Protein AF-A0A1G9ZN82-F1 (afdb_monomer)

Solvent-accessible surface area (backbone atoms only — not comparable to full-atom values): 8153 Å² total; per-residue (Å²): 136,92,81,88,82,90,81,88,78,86,81,77,83,81,90,81,87,80,88,78,91,82,82,85,85,83,86,82,85,74,88,64,83,83,72,75,75,62,84,69,48,75,84,71,52,34,12,56,32,39,34,31,32,30,30,67,68,43,70,60,49,54,56,34,60,68,33,63,72,46,48,58,44,47,32,64,78,50,51,39,79,58,54,73,68,45,71,49,83,43,75,41,64,68,55,98,85,42,73,44,78,32,43,37,31,30,71,43,66,40,78,35,57,25,40,28,87,80,38,38,79,43,82,40,78,32,91,129

pLDDT: mean 75.81, std 19.08, range [31.12, 96.0]

Structure (mmCIF, N/CA/C/O backbone):
data_AF-A0A1G9ZN82-F1
#
_entry.id   AF-A0A1G9ZN82-F1
#
loop_
_atom_site.group_PDB
_atom_site.id
_atom_site.type_symbol
_atom_site.label_atom_id
_atom_site.label_alt_id
_atom_site.label_comp_id
_atom_site.label_asym_id
_atom_site.label_entity_id
_atom_site.label_seq_id
_atom_site.pdbx_PDB_ins_code
_atom_site.Cartn_x
_atom_site.Cartn_y
_atom_site.Cartn_z
_atom_site.occupancy
_atom_site.B_iso_or_equiv
_atom_site.auth_seq_id
_atom_site.auth_comp_id
_atom_site.auth_asym_id
_atom_site.auth_atom_id
_atom_site.pdbx_PDB_model_num
ATOM 1 N N . MET A 1 1 ? -0.728 47.781 14.175 1.00 43.12 1 MET A N 1
ATOM 2 C CA . MET A 1 1 ? -0.371 48.221 15.544 1.00 43.12 1 MET A CA 1
ATOM 3 C C . MET A 1 1 ? -1.026 47.284 16.551 1.00 43.12 1 MET A C 1
ATOM 5 O O . MET A 1 1 ? -2.230 47.118 16.468 1.00 43.12 1 MET A O 1
ATOM 9 N N . ARG A 1 2 ? -0.214 46.762 17.486 1.00 54.41 2 ARG A N 1
ATOM 10 C CA . ARG A 1 2 ? -0.533 46.051 18.749 1.00 54.41 2 ARG A CA 1
ATOM 11 C C . ARG A 1 2 ? -1.202 44.669 18.691 1.00 54.41 2 ARG A C 1
ATOM 13 O O . ARG A 1 2 ? -2.345 44.567 18.291 1.00 54.41 2 ARG A O 1
ATOM 20 N N . TYR A 1 3 ? -0.487 43.675 19.229 1.00 31.12 3 TYR A N 1
ATOM 21 C CA . TYR A 1 3 ? -0.798 42.820 20.405 1.00 31.12 3 TYR A CA 1
ATOM 22 C C . TYR A 1 3 ? 0.524 42.042 20.697 1.00 31.12 3 TYR A C 1
ATOM 24 O O . TYR A 1 3 ? 1.073 41.489 19.754 1.00 31.12 3 TYR A O 1
ATOM 32 N N . ARG A 1 4 ? 1.298 42.172 21.805 1.00 56.28 4 ARG A N 1
ATOM 33 C CA . ARG A 1 4 ? 1.116 41.783 23.239 1.00 56.28 4 ARG A CA 1
ATOM 34 C C . ARG A 1 4 ? 0.517 40.356 23.344 1.00 56.28 4 ARG A C 1
ATOM 36 O O . ARG A 1 4 ? -0.517 40.148 22.741 1.00 56.28 4 ARG A O 1
ATOM 43 N N . GLN A 1 5 ? 1.045 39.336 24.038 1.00 48.41 5 GLN A N 1
ATOM 44 C CA . GLN A 1 5 ? 1.776 39.260 25.315 1.00 48.41 5 GLN A CA 1
ATOM 45 C C . GLN A 1 5 ? 2.564 37.935 25.484 1.00 48.41 5 GLN A C 1
ATOM 47 O O . GLN A 1 5 ? 2.280 36.950 24.812 1.00 48.41 5 GLN A O 1
ATOM 52 N N . GLN A 1 6 ? 3.500 37.949 26.444 1.00 60.19 6 GLN A N 1
ATOM 53 C CA . GLN A 1 6 ? 4.122 36.806 27.136 1.00 60.19 6 GLN A CA 1
ATOM 54 C C . GLN A 1 6 ? 3.102 35.826 27.733 1.00 60.19 6 GLN A C 1
ATOM 56 O O . GLN A 1 6 ? 2.044 36.265 28.176 1.00 60.19 6 GLN A O 1
ATOM 61 N N . LEU A 1 7 ? 3.509 34.562 27.900 1.00 54.97 7 LEU A N 1
ATOM 62 C CA . LEU A 1 7 ? 3.181 33.742 29.073 1.00 54.97 7 LEU A CA 1
ATOM 63 C C . LEU A 1 7 ? 4.218 32.618 29.223 1.00 54.97 7 LEU A C 1
ATOM 65 O O . LEU A 1 7 ? 4.209 31.631 28.495 1.00 54.97 7 LEU A O 1
ATOM 69 N N . SER A 1 8 ? 5.126 32.815 30.179 1.00 50.06 8 SER A N 1
ATOM 70 C CA . SER A 1 8 ? 5.831 31.736 30.861 1.00 50.06 8 SER A CA 1
ATOM 71 C C . SER A 1 8 ? 4.810 30.918 31.645 1.00 50.06 8 SER A C 1
ATOM 73 O O . SER A 1 8 ? 4.000 31.504 32.362 1.00 50.06 8 SER A O 1
ATOM 75 N N . VAL A 1 9 ? 4.882 29.592 31.568 1.00 56.94 9 VAL A N 1
ATOM 76 C CA . VAL A 1 9 ? 4.311 28.719 32.597 1.00 56.94 9 VAL A CA 1
ATOM 77 C C . VAL A 1 9 ? 5.348 27.673 32.982 1.00 56.94 9 VAL A C 1
ATOM 79 O O . VAL A 1 9 ? 5.617 26.707 32.279 1.00 56.94 9 VAL A O 1
ATOM 82 N N . GLU A 1 10 ? 5.978 27.965 34.110 1.00 52.62 10 GLU A N 1
ATOM 83 C CA . GLU A 1 10 ? 6.620 27.024 35.015 1.00 52.62 10 GLU A CA 1
ATOM 84 C C . GLU A 1 10 ? 5.546 26.020 35.472 1.00 52.62 10 GLU A C 1
ATOM 86 O O . GLU A 1 10 ? 4.560 26.421 36.090 1.00 52.62 10 GLU A O 1
ATOM 91 N N . THR A 1 11 ? 5.694 24.729 35.179 1.00 50.56 11 THR A N 1
ATOM 92 C CA . THR A 1 11 ? 4.889 23.688 35.840 1.00 50.56 11 THR A CA 1
ATOM 93 C C . THR A 1 11 ? 5.735 22.981 36.880 1.00 50.56 11 THR A C 1
ATOM 95 O O . THR A 1 11 ? 6.422 21.997 36.623 1.00 50.56 11 THR A O 1
ATOM 98 N N . SER A 1 12 ? 5.665 23.595 38.056 1.00 43.09 12 SER A N 1
ATOM 99 C CA . SER A 1 12 ? 5.895 23.058 39.388 1.00 43.09 12 SER A CA 1
ATOM 100 C C . SER A 1 12 ? 5.352 21.629 39.555 1.00 43.09 12 SER A C 1
ATOM 102 O O . SER A 1 12 ? 4.187 21.358 39.259 1.00 43.09 12 SER A O 1
ATOM 104 N N . THR A 1 13 ? 6.196 20.729 40.060 1.00 58.19 13 THR A N 1
ATOM 105 C CA . THR A 1 13 ? 5.814 19.444 40.668 1.00 58.19 13 THR A CA 1
ATOM 106 C C . THR A 1 13 ? 4.935 19.695 41.899 1.00 58.19 13 THR A C 1
ATOM 108 O O . THR A 1 13 ? 5.124 20.700 42.589 1.00 58.19 13 THR A O 1
ATOM 111 N N . PRO A 1 14 ? 4.046 18.762 42.269 1.00 53.22 14 PRO A N 1
ATOM 112 C CA . PRO A 1 14 ? 4.376 18.032 43.496 1.00 53.22 14 PRO A CA 1
ATOM 113 C C . PRO A 1 14 ? 4.005 16.544 43.498 1.00 53.22 14 PRO A C 1
ATOM 115 O O . PRO A 1 14 ? 2.993 16.105 42.956 1.00 53.22 14 PRO A O 1
ATOM 118 N N . GLU A 1 15 ? 4.860 15.794 44.188 1.00 52.28 15 GLU A N 1
ATOM 119 C CA . GLU A 1 15 ? 4.682 14.401 44.573 1.00 52.28 15 GLU A CA 1
ATOM 120 C C . GLU A 1 15 ? 3.536 14.255 45.582 1.00 52.28 15 GLU A C 1
ATOM 122 O O . GLU A 1 15 ? 3.489 14.972 46.583 1.00 52.28 15 GLU A O 1
ATOM 127 N N . PHE A 1 16 ? 2.640 13.294 45.352 1.00 43.25 16 PHE A N 1
ATOM 128 C CA . PHE A 1 16 ? 1.660 12.857 46.344 1.00 43.25 16 PHE A CA 1
ATOM 129 C C . PHE A 1 16 ? 1.943 11.410 46.740 1.00 43.25 16 PHE A C 1
ATOM 131 O O . PHE A 1 16 ? 1.601 10.459 46.041 1.00 43.25 16 PHE A O 1
ATOM 138 N N . ILE A 1 17 ? 2.590 11.276 47.895 1.00 53.75 17 ILE A N 1
ATOM 139 C CA . ILE A 1 17 ? 2.749 10.035 48.644 1.00 53.75 17 ILE A CA 1
ATOM 140 C C . ILE A 1 17 ? 1.422 9.806 49.374 1.00 53.75 17 ILE A C 1
ATOM 142 O O . ILE A 1 17 ? 1.059 10.593 50.249 1.00 53.75 17 ILE A O 1
ATOM 146 N N . SER A 1 18 ? 0.688 8.750 49.024 1.00 44.53 18 SER A N 1
ATOM 147 C CA . SER A 1 18 ? -0.450 8.289 49.819 1.00 44.53 18 SER A CA 1
ATOM 148 C C . SER A 1 18 ? -0.096 6.956 50.467 1.00 44.53 18 SER A C 1
ATOM 150 O O . SER A 1 18 ? 0.015 5.925 49.806 1.00 44.53 18 SER A O 1
ATOM 152 N N . SER A 1 19 ? 0.142 7.029 51.775 1.00 55.16 19 SER A N 1
ATOM 153 C CA . SER A 1 19 ? 0.103 5.901 52.696 1.00 55.16 19 SER A CA 1
ATOM 154 C C . SER A 1 19 ? -1.351 5.498 52.907 1.00 55.16 19 SER A C 1
ATOM 156 O O . SER A 1 19 ? -2.091 6.259 53.521 1.00 55.16 19 SER A O 1
ATOM 158 N N . ASP A 1 20 ? -1.731 4.294 52.498 1.00 55.56 20 ASP A N 1
ATOM 159 C CA . ASP A 1 20 ? -2.697 3.525 53.275 1.00 55.56 20 ASP A CA 1
ATOM 160 C C . ASP A 1 20 ? -2.395 2.034 53.139 1.00 55.56 20 ASP A C 1
ATOM 162 O O . ASP A 1 20 ? -2.274 1.478 52.045 1.00 55.56 20 ASP A O 1
ATOM 166 N N . GLY A 1 21 ? -2.150 1.414 54.288 1.00 59.47 21 GLY A N 1
ATOM 167 C CA . GLY A 1 21 ? -1.859 0.002 54.383 1.00 59.47 21 GLY A CA 1
ATOM 168 C C . GLY A 1 21 ? -3.153 -0.789 54.386 1.00 59.47 21 GLY A C 1
ATOM 169 O O . GLY A 1 21 ? -3.915 -0.708 55.343 1.00 59.47 21 GLY A O 1
ATOM 170 N N . GLN A 1 22 ? -3.338 -1.662 53.398 1.00 51.91 22 GLN A N 1
ATOM 171 C CA . GLN A 1 22 ? -4.298 -2.746 53.545 1.00 51.91 22 GLN A CA 1
ATOM 172 C C . GLN A 1 22 ? -3.782 -4.058 52.953 1.00 51.91 22 GLN A C 1
ATOM 174 O O . GLN A 1 22 ? -3.412 -4.166 51.786 1.00 51.91 22 GLN A O 1
ATOM 179 N N . ARG A 1 23 ? -3.711 -5.054 53.844 1.00 44.91 23 ARG A N 1
ATOM 180 C CA . ARG A 1 23 ? -3.258 -6.432 53.632 1.00 44.91 23 ARG A CA 1
ATOM 181 C C . ARG A 1 23 ? -4.486 -7.330 53.441 1.00 44.91 23 ARG A C 1
ATOM 183 O O . ARG A 1 23 ? -5.433 -7.205 54.209 1.00 44.91 23 ARG A O 1
ATOM 190 N N . LEU A 1 24 ? -4.327 -8.319 52.556 1.00 43.91 24 LEU A N 1
ATOM 191 C CA . LEU A 1 24 ? -5.052 -9.598 52.431 1.00 43.91 24 LEU A CA 1
ATOM 192 C C . LEU A 1 24 ? -6.481 -9.584 51.869 1.00 43.91 24 LEU A C 1
ATOM 194 O O . LEU A 1 24 ? -7.415 -9.218 52.569 1.00 43.91 24 LEU A O 1
ATOM 198 N N . VAL A 1 25 ? -6.645 -10.220 50.703 1.00 52.81 25 VAL A N 1
ATOM 199 C CA . VAL A 1 25 ? -7.167 -11.601 50.616 1.00 52.81 25 VAL A CA 1
ATOM 200 C C . VAL A 1 25 ? -6.477 -12.358 49.469 1.00 52.81 25 VAL A C 1
ATOM 202 O O . VAL A 1 25 ? -6.113 -11.763 48.459 1.00 52.81 25 VAL A O 1
ATOM 205 N N . ASP A 1 26 ? -6.255 -13.655 49.678 1.00 49.91 26 ASP A N 1
ATOM 206 C CA . ASP A 1 26 ? -5.644 -14.616 48.755 1.00 49.91 26 ASP A CA 1
ATOM 207 C C . ASP A 1 26 ? -6.730 -15.329 47.931 1.00 49.91 26 ASP A C 1
ATOM 209 O O . ASP A 1 26 ? -7.755 -15.735 48.477 1.00 49.91 26 ASP A O 1
ATOM 213 N N . GLY A 1 27 ? -6.475 -15.488 46.630 1.00 51.88 27 GLY A N 1
ATOM 214 C CA . GLY A 1 27 ? -6.719 -16.753 45.939 1.00 51.88 27 GLY A CA 1
ATOM 215 C C . GLY A 1 27 ? -8.152 -17.151 45.577 1.00 51.88 27 GLY A C 1
ATOM 216 O O . GLY A 1 27 ? -8.669 -18.126 46.106 1.00 51.88 27 GLY A O 1
ATOM 217 N N . THR A 1 28 ? -8.698 -16.568 44.509 1.00 52.97 28 THR A N 1
ATOM 218 C CA . THR A 1 28 ? -9.346 -17.375 43.456 1.00 52.97 28 THR A CA 1
ATOM 219 C C . THR A 1 28 ? -8.948 -16.809 42.105 1.00 52.97 28 THR A C 1
ATOM 221 O O . THR A 1 28 ? -9.515 -15.834 41.618 1.00 52.97 28 THR A O 1
ATOM 224 N N . HIS A 1 29 ? -7.920 -17.423 41.526 1.00 49.00 29 HIS A N 1
ATOM 225 C CA . HIS A 1 29 ? -7.511 -17.213 40.149 1.00 49.00 29 HIS A CA 1
ATOM 226 C C . HIS A 1 29 ? -8.602 -17.810 39.258 1.00 49.00 29 HIS A C 1
ATOM 228 O O . HIS A 1 29 ? -8.537 -18.978 38.879 1.00 49.00 29 HIS A O 1
ATOM 234 N N . THR A 1 30 ? -9.627 -17.022 38.946 1.00 45.19 30 THR A N 1
ATOM 235 C CA . THR A 1 30 ? -10.443 -17.298 37.770 1.00 45.19 30 THR A CA 1
ATOM 236 C C . THR A 1 30 ? -9.534 -17.101 36.565 1.00 45.19 30 THR A C 1
ATOM 238 O O . THR A 1 30 ? -9.107 -15.992 36.253 1.00 45.19 30 THR A O 1
ATOM 241 N N . THR A 1 31 ? -9.180 -18.209 35.920 1.00 51.19 31 THR A N 1
ATOM 242 C CA . THR A 1 31 ? -8.619 -18.231 34.571 1.00 51.19 31 THR A CA 1
ATOM 243 C C . THR A 1 31 ? -9.709 -17.780 33.601 1.00 51.19 31 THR A C 1
ATOM 245 O O . THR A 1 31 ? -10.326 -18.588 32.916 1.00 51.19 31 THR A O 1
ATOM 248 N N . GLU A 1 32 ? -9.985 -16.482 33.582 1.00 48.41 32 GLU A N 1
ATOM 249 C CA . GLU A 1 32 ? -10.622 -15.832 32.446 1.00 48.41 32 GLU A CA 1
ATOM 250 C C . GLU A 1 32 ? -9.507 -15.413 31.483 1.00 48.41 32 GLU A C 1
ATOM 252 O O . GLU A 1 32 ? -8.460 -14.920 31.922 1.00 48.41 32 GLU A O 1
ATOM 257 N N . PRO A 1 33 ? -9.656 -15.665 30.174 1.00 45.16 33 PRO A N 1
ATOM 258 C CA . PRO A 1 33 ? -8.653 -15.255 29.214 1.00 45.16 33 PRO A CA 1
ATOM 259 C C . PRO A 1 33 ? -8.584 -13.732 29.253 1.00 45.16 33 PRO A C 1
ATOM 261 O O . PRO A 1 33 ? -9.573 -13.082 28.948 1.00 45.16 33 PRO A O 1
ATOM 264 N N . LEU A 1 34 ? -7.441 -13.200 29.695 1.00 52.38 34 LEU A N 1
ATOM 265 C CA . LEU A 1 34 ? -6.659 -12.103 29.107 1.00 52.38 34 LEU A CA 1
ATOM 266 C C . LEU A 1 34 ? -7.346 -11.175 28.087 1.00 52.38 34 LEU A C 1
ATOM 268 O O . LEU A 1 34 ? -6.728 -10.724 27.129 1.00 52.38 34 LEU A O 1
ATOM 272 N N . ALA A 1 35 ? -8.575 -10.755 28.360 1.00 46.97 35 ALA A N 1
ATOM 273 C CA . ALA A 1 35 ? -9.029 -9.421 28.056 1.00 46.97 35 ALA A CA 1
ATOM 274 C C . ALA A 1 35 ? -8.186 -8.502 28.945 1.00 46.97 35 ALA A C 1
ATOM 276 O O . ALA A 1 35 ? -8.619 -8.028 29.995 1.00 46.97 35 ALA A O 1
ATOM 277 N N . ALA A 1 36 ? -6.935 -8.288 28.529 1.00 45.88 36 ALA A N 1
ATOM 278 C CA . ALA A 1 36 ? -6.219 -7.060 28.790 1.00 45.88 36 ALA A CA 1
ATOM 279 C C . ALA A 1 36 ? -7.076 -5.952 28.171 1.00 45.88 36 ALA A C 1
ATOM 281 O O . ALA A 1 36 ? -6.910 -5.540 27.028 1.00 45.88 36 ALA A O 1
ATOM 282 N N . SER A 1 37 ? -8.092 -5.582 28.942 1.00 51.03 37 SER A N 1
ATOM 283 C CA . SER A 1 37 ? -9.078 -4.561 28.688 1.00 51.03 37 SER A CA 1
ATOM 284 C C . SER A 1 37 ? -8.392 -3.217 28.885 1.00 51.03 37 SER A C 1
ATOM 286 O O . SER A 1 37 ? -8.668 -2.494 29.839 1.00 51.03 37 SER A O 1
ATOM 288 N N . TRP A 1 38 ? -7.497 -2.865 27.967 1.00 58.56 38 TRP A N 1
ATOM 289 C CA . TRP A 1 38 ? -7.594 -1.516 27.444 1.00 58.56 38 TRP A CA 1
ATOM 290 C C . TRP A 1 38 ? -8.813 -1.508 26.525 1.00 58.56 38 TRP A C 1
ATOM 292 O O . TRP A 1 38 ? -8.997 -2.466 25.768 1.00 58.56 38 TRP A O 1
ATOM 302 N N . PRO A 1 39 ? -9.653 -0.462 26.539 1.00 52.69 39 PRO A N 1
ATOM 303 C CA . PRO A 1 39 ? -10.408 -0.158 25.345 1.00 52.69 39 PRO A CA 1
ATOM 304 C C . PRO A 1 39 ? -9.356 0.251 24.310 1.00 52.69 39 PRO A C 1
ATOM 306 O O . PRO A 1 39 ? -9.098 1.437 24.145 1.00 52.69 39 PRO A O 1
ATOM 309 N N . MET A 1 40 ? -8.698 -0.731 23.677 1.00 50.41 40 MET A N 1
ATOM 310 C CA . MET A 1 40 ? -8.106 -0.520 22.369 1.00 50.41 40 MET A CA 1
ATOM 311 C C . MET A 1 40 ? -9.305 -0.136 21.536 1.00 50.41 40 MET A C 1
ATOM 313 O O . MET A 1 40 ? -10.159 -0.969 21.216 1.00 50.41 40 MET A O 1
ATOM 317 N N . THR A 1 41 ? -9.486 1.166 21.375 1.00 51.72 41 THR A N 1
ATOM 318 C CA . THR A 1 41 ? -10.591 1.688 20.598 1.00 51.72 41 THR A CA 1
ATOM 319 C C . THR A 1 41 ? -10.505 0.970 19.260 1.00 51.72 41 THR A C 1
ATOM 321 O O . THR A 1 41 ? -9.412 0.760 18.745 1.00 51.72 41 THR A O 1
ATOM 324 N N . ALA A 1 42 ? -11.621 0.513 18.697 1.00 52.06 42 ALA A N 1
ATOM 325 C CA . ALA A 1 42 ?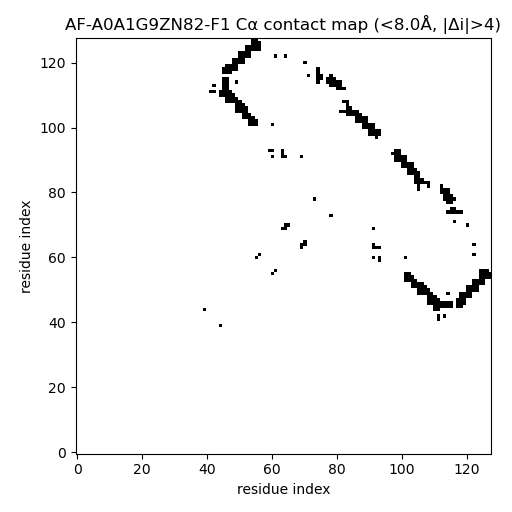 -11.592 -0.158 17.394 1.00 52.06 42 ALA A CA 1
ATOM 326 C C . ALA A 1 42 ? -10.899 0.701 16.302 1.00 52.06 42 ALA A C 1
ATOM 328 O O . ALA A 1 42 ? -10.560 0.193 15.245 1.00 52.06 42 ALA A O 1
ATOM 329 N N . SER A 1 43 ? -10.655 1.983 16.594 1.00 51.06 43 SER A N 1
ATOM 330 C CA . SER A 1 43 ? -9.835 2.953 15.870 1.00 51.06 43 SER A CA 1
ATOM 331 C C . SER A 1 43 ? -8.311 2.725 15.917 1.00 51.06 43 SER A C 1
ATOM 333 O O . SER A 1 43 ? -7.607 3.316 15.108 1.00 51.06 43 SER A O 1
ATOM 335 N N . GLU A 1 44 ? -7.785 1.935 16.857 1.00 58.47 44 GLU A N 1
ATOM 336 C CA . GLU A 1 44 ? -6.361 1.559 16.945 1.00 58.47 44 GLU A CA 1
ATOM 337 C C . GLU A 1 44 ? -6.059 0.292 16.144 1.00 58.47 44 GLU A C 1
ATOM 339 O O . GLU A 1 44 ? -4.965 0.140 15.607 1.00 58.47 44 GLU A O 1
ATOM 344 N N . GLN A 1 45 ? -7.040 -0.604 16.016 1.00 66.50 45 GLN A N 1
ATOM 345 C CA . GLN A 1 45 ? -6.918 -1.785 15.169 1.00 66.50 45 GLN A CA 1
ATOM 346 C C . GLN A 1 45 ? -7.164 -1.360 13.728 1.00 66.50 45 GLN A C 1
ATOM 348 O O . GLN A 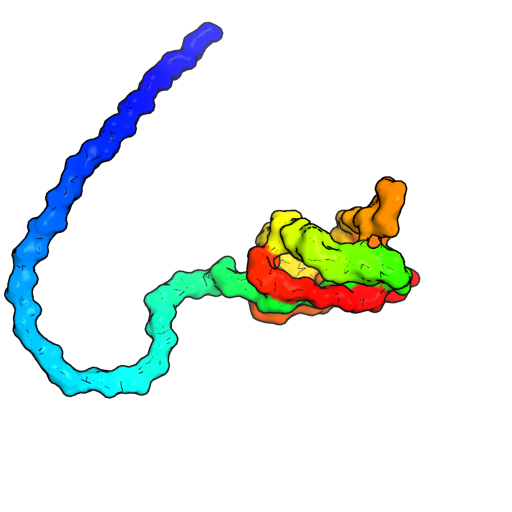1 45 ? -8.293 -1.409 13.253 1.00 66.50 45 GLN A O 1
ATOM 353 N N . GLY A 1 46 ? -6.125 -0.867 13.060 1.00 83.00 46 GLY A N 1
ATOM 354 C CA . GLY A 1 46 ? -6.170 -0.546 11.637 1.00 83.00 46 GLY A CA 1
ATOM 355 C C . GLY A 1 46 ? -6.516 -1.753 10.763 1.00 83.00 46 GLY A C 1
ATOM 356 O O . GLY A 1 46 ? -6.625 -2.888 11.228 1.00 83.00 46 GLY A O 1
ATOM 357 N N . ALA A 1 47 ? -6.651 -1.503 9.468 1.00 88.56 47 ALA A N 1
ATOM 358 C CA . ALA A 1 47 ? -6.747 -2.524 8.448 1.00 88.56 47 ALA A CA 1
ATOM 359 C C . ALA A 1 47 ? -5.557 -3.469 8.596 1.00 88.56 47 ALA A C 1
ATOM 361 O O . ALA A 1 47 ? -4.402 -3.046 8.504 1.00 88.56 47 ALA A O 1
ATOM 362 N N . GLU A 1 48 ? -5.831 -4.751 8.803 1.00 89.62 48 GLU A N 1
ATOM 363 C CA . GLU A 1 48 ? -4.791 -5.770 8.896 1.00 89.62 48 GLU A CA 1
ATOM 364 C C . GLU A 1 48 ? -4.161 -5.976 7.521 1.00 89.62 48 GLU A C 1
ATOM 366 O O . GLU A 1 48 ? -2.947 -6.130 7.366 1.00 89.62 48 GLU A O 1
ATOM 371 N N . THR A 1 49 ? -5.004 -6.000 6.490 1.00 92.06 49 THR A N 1
ATOM 372 C CA . THR A 1 49 ? -4.581 -6.158 5.106 1.00 92.06 49 THR A CA 1
ATOM 373 C C . THR A 1 49 ? -5.479 -5.345 4.183 1.00 92.06 49 THR A C 1
ATOM 375 O O . THR A 1 49 ? -6.698 -5.414 4.284 1.00 92.06 49 THR A O 1
ATOM 378 N N . VAL A 1 50 ? -4.869 -4.593 3.271 1.00 94.31 50 VAL A N 1
ATOM 379 C CA . VAL A 1 50 ? -5.557 -3.884 2.188 1.00 94.31 50 VAL A CA 1
ATOM 380 C C . VAL A 1 50 ? -5.048 -4.440 0.869 1.00 94.31 50 VAL A C 1
ATOM 382 O O . VAL A 1 50 ? -3.838 -4.444 0.619 1.00 94.31 50 VAL A O 1
ATOM 385 N N . VAL A 1 51 ? -5.967 -4.922 0.042 1.00 96.00 51 VAL A N 1
ATOM 386 C CA . VAL A 1 51 ? -5.672 -5.417 -1.300 1.00 96.00 51 VAL A CA 1
ATOM 387 C C . VAL A 1 51 ? -5.867 -4.271 -2.279 1.00 96.00 51 VAL A C 1
ATOM 389 O O . VAL A 1 51 ? -6.950 -3.692 -2.367 1.00 96.00 51 VAL A O 1
ATOM 392 N N . LEU A 1 52 ? -4.797 -3.928 -2.987 1.00 95.75 52 LEU A N 1
ATOM 393 C CA . LEU A 1 52 ? -4.775 -2.888 -3.998 1.00 95.75 52 LEU A CA 1
ATOM 394 C C . LEU A 1 52 ? -4.539 -3.521 -5.359 1.00 95.75 52 LEU A C 1
ATOM 396 O O . LEU A 1 52 ? -3.525 -4.187 -5.573 1.00 95.75 52 LEU A O 1
ATOM 400 N N . SER A 1 53 ? -5.438 -3.265 -6.295 1.00 95.88 53 SER A N 1
ATOM 401 C CA . SER A 1 53 ? -5.175 -3.555 -7.690 1.00 95.88 53 SER A CA 1
ATOM 402 C C . SER A 1 53 ? -4.384 -2.408 -8.322 1.00 95.88 53 SER A C 1
ATOM 404 O O . SER A 1 53 ? -4.582 -1.248 -7.951 1.00 95.88 53 SER A O 1
ATOM 406 N N . TYR A 1 54 ? -3.452 -2.710 -9.229 1.00 93.88 54 TYR A N 1
ATOM 407 C CA . TYR A 1 54 ? -2.605 -1.701 -9.870 1.00 93.88 54 TYR A CA 1
ATOM 408 C C . TYR 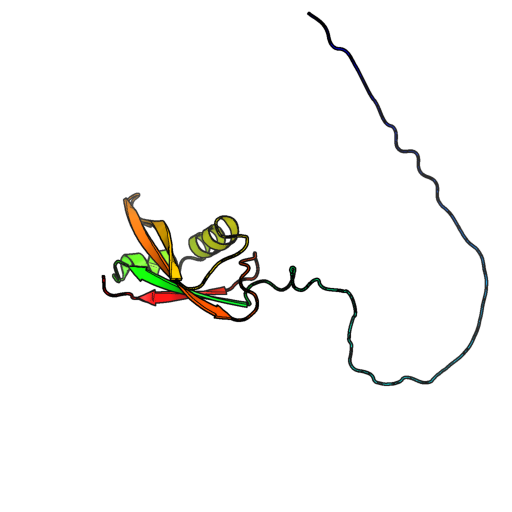A 1 54 ? -2.604 -1.797 -11.393 1.00 93.88 54 TYR A C 1
ATOM 410 O O . TYR A 1 54 ? -2.527 -2.886 -11.962 1.00 93.88 54 TYR A O 1
ATOM 418 N N . ALA A 1 55 ? -2.602 -0.636 -12.044 1.00 91.81 55 ALA A N 1
ATOM 419 C CA . ALA A 1 55 ? -2.383 -0.488 -13.477 1.00 91.81 55 ALA A CA 1
ATOM 420 C C . ALA A 1 55 ? -1.348 0.623 -13.732 1.00 91.81 55 ALA A C 1
ATOM 422 O O . ALA A 1 55 ? -1.342 1.626 -13.017 1.00 91.81 55 ALA A O 1
ATOM 423 N N . PRO A 1 56 ? -0.451 0.478 -14.720 1.00 90.88 56 PRO A N 1
ATOM 424 C CA . PRO A 1 56 ? -0.324 -0.651 -15.644 1.00 90.88 56 PRO A CA 1
ATOM 425 C C . PRO A 1 56 ? 0.381 -1.868 -15.017 1.00 90.88 56 PRO A C 1
ATOM 427 O O . PRO A 1 56 ? 1.365 -1.723 -14.280 1.00 90.88 56 PRO A O 1
ATOM 430 N N . ALA A 1 57 ? -0.101 -3.067 -15.363 1.00 91.12 57 ALA A N 1
ATOM 431 C CA . ALA A 1 57 ? 0.352 -4.366 -14.856 1.00 91.12 57 ALA A CA 1
ATOM 432 C C . ALA A 1 57 ? 1.684 -4.862 -15.474 1.00 91.12 57 ALA A C 1
ATOM 434 O O . ALA A 1 57 ? 1.779 -5.976 -15.981 1.00 91.12 57 ALA A O 1
ATOM 435 N N . ASP A 1 58 ? 2.728 -4.029 -15.433 1.00 90.06 58 ASP A N 1
ATOM 436 C CA . ASP A 1 58 ? 4.076 -4.370 -15.912 1.00 90.06 58 ASP A CA 1
ATOM 437 C C . ASP A 1 58 ? 5.037 -4.714 -14.756 1.00 90.06 58 ASP A C 1
ATOM 439 O O . ASP A 1 58 ? 4.942 -4.148 -13.662 1.00 90.06 58 ASP A O 1
ATOM 443 N N . ASP A 1 59 ? 6.074 -5.518 -15.023 1.00 88.19 59 ASP A N 1
ATOM 444 C CA . ASP A 1 59 ? 7.089 -5.921 -14.028 1.00 88.19 59 ASP A CA 1
ATOM 445 C C . ASP A 1 59 ? 7.778 -4.744 -13.322 1.00 88.19 59 ASP A C 1
ATOM 447 O O . ASP A 1 59 ? 8.125 -4.821 -12.141 1.00 88.19 59 ASP A O 1
ATOM 451 N N . ARG A 1 60 ? 7.989 -3.630 -14.037 1.00 87.31 60 ARG A N 1
ATOM 452 C CA . ARG A 1 60 ? 8.608 -2.424 -13.460 1.00 87.31 60 ARG A CA 1
ATOM 453 C C . ARG A 1 60 ? 7.716 -1.778 -12.408 1.00 87.31 60 ARG A C 1
ATOM 455 O O . ARG A 1 60 ? 8.234 -1.292 -11.406 1.00 87.31 60 ARG A O 1
ATOM 462 N N . THR A 1 61 ? 6.407 -1.774 -12.646 1.00 89.31 61 THR A N 1
ATOM 463 C CA . THR A 1 61 ? 5.415 -1.272 -11.696 1.00 89.31 61 THR A CA 1
ATOM 464 C C . THR A 1 61 ? 5.374 -2.198 -10.487 1.00 89.31 61 THR A C 1
ATOM 466 O O . THR A 1 61 ? 5.593 -1.740 -9.371 1.00 89.31 61 THR A O 1
ATOM 469 N N . ALA A 1 62 ? 5.233 -3.509 -10.714 1.00 90.31 62 ALA A N 1
ATOM 470 C CA . ALA A 1 62 ? 5.216 -4.518 -9.655 1.00 90.31 62 ALA A CA 1
ATOM 471 C C . ALA A 1 62 ? 6.455 -4.433 -8.744 1.00 90.31 62 ALA A C 1
ATOM 473 O O . ALA A 1 62 ? 6.335 -4.368 -7.523 1.00 90.31 62 ALA A O 1
ATOM 474 N N . THR A 1 63 ? 7.648 -4.342 -9.341 1.00 90.62 63 THR A N 1
ATOM 475 C CA . THR A 1 63 ? 8.920 -4.211 -8.610 1.00 90.62 63 THR A CA 1
ATOM 476 C C . THR A 1 63 ? 8.965 -2.938 -7.763 1.00 90.62 63 THR A C 1
ATOM 478 O O . THR A 1 63 ? 9.468 -2.956 -6.642 1.00 90.62 63 THR A O 1
ATOM 481 N N . ALA A 1 64 ? 8.454 -1.819 -8.283 1.00 90.25 64 ALA A N 1
ATOM 482 C CA . ALA A 1 64 ? 8.473 -0.560 -7.551 1.00 90.25 64 ALA A CA 1
ATOM 483 C C . ALA A 1 64 ? 7.449 -0.538 -6.401 1.00 90.25 64 ALA A C 1
ATOM 485 O O . ALA A 1 64 ? 7.755 0.000 -5.338 1.00 90.25 64 ALA A O 1
ATOM 486 N N . LEU A 1 65 ? 6.282 -1.168 -6.583 1.00 90.38 65 LEU A N 1
ATOM 487 C CA . LEU A 1 65 ? 5.264 -1.343 -5.538 1.00 90.38 65 LEU A CA 1
ATOM 488 C C . LEU A 1 65 ? 5.729 -2.290 -4.419 1.00 90.38 65 LEU A C 1
ATOM 490 O O . LEU A 1 65 ? 5.391 -2.095 -3.249 1.00 90.38 65 LEU A O 1
ATOM 494 N N . ASP A 1 66 ? 6.528 -3.306 -4.758 1.00 90.56 66 ASP A N 1
ATOM 495 C CA . ASP A 1 66 ? 7.072 -4.255 -3.782 1.00 90.56 66 ASP A CA 1
ATOM 496 C C . ASP A 1 66 ? 8.132 -3.628 -2.860 1.00 90.56 66 ASP A C 1
ATOM 498 O O . ASP A 1 66 ? 8.355 -4.103 -1.745 1.00 90.56 66 ASP A O 1
ATOM 502 N N . ALA A 1 67 ? 8.743 -2.514 -3.275 1.00 91.00 67 ALA A N 1
ATOM 503 C CA . ALA A 1 67 ? 9.746 -1.825 -2.479 1.00 91.00 67 ALA A CA 1
ATOM 504 C C . ALA A 1 67 ? 9.178 -1.358 -1.124 1.00 91.00 67 ALA A C 1
ATOM 506 O O . ALA A 1 67 ? 8.224 -0.582 -1.054 1.00 91.00 67 ALA A O 1
ATOM 507 N N . GLU A 1 68 ? 9.838 -1.741 -0.026 1.00 90.38 68 GLU A N 1
ATOM 508 C CA . GLU A 1 68 ? 9.429 -1.362 1.338 1.00 90.38 68 GLU A CA 1
ATOM 509 C C . GLU A 1 68 ? 9.325 0.164 1.515 1.00 90.38 68 GLU A C 1
ATOM 511 O O . GLU A 1 68 ? 8.423 0.661 2.183 1.00 90.38 68 GLU A O 1
ATOM 516 N N . SER A 1 69 ? 10.200 0.935 0.861 1.00 89.56 69 SER A N 1
ATOM 517 C CA . SER A 1 69 ? 10.123 2.402 0.864 1.00 89.56 69 SER A CA 1
ATOM 518 C C . SER A 1 69 ? 8.791 2.919 0.316 1.00 89.56 69 SER A C 1
ATOM 520 O O . SER A 1 69 ? 8.254 3.890 0.846 1.00 89.56 69 SER A O 1
ATOM 522 N N . TYR A 1 70 ? 8.255 2.270 -0.722 1.00 89.88 70 TYR A N 1
ATOM 523 C CA . TYR A 1 70 ? 6.976 2.635 -1.320 1.00 89.88 70 TYR A CA 1
ATOM 524 C C . TYR A 1 70 ? 5.802 2.204 -0.433 1.00 89.88 70 TYR A C 1
ATOM 526 O O . TYR A 1 70 ? 4.901 2.996 -0.172 1.00 89.88 70 TYR A O 1
ATOM 534 N N . ARG A 1 71 ? 5.857 1.004 0.155 1.00 91.94 71 ARG A N 1
ATOM 535 C CA . ARG A 1 71 ? 4.854 0.553 1.138 1.00 91.94 71 ARG A CA 1
ATOM 536 C C . ARG A 1 71 ? 4.798 1.459 2.366 1.00 91.94 71 ARG A C 1
ATOM 538 O O . ARG A 1 71 ? 3.720 1.843 2.812 1.00 91.94 71 ARG A O 1
ATOM 545 N N . ALA A 1 72 ? 5.953 1.851 2.898 1.00 91.25 72 ALA A N 1
ATOM 546 C CA . ALA A 1 72 ? 6.043 2.799 4.004 1.00 91.25 72 ALA A CA 1
ATOM 547 C C . ALA A 1 72 ? 5.533 4.195 3.620 1.00 91.25 72 ALA A C 1
ATOM 549 O O . ALA A 1 72 ? 4.987 4.900 4.466 1.00 91.25 72 ALA A O 1
ATOM 550 N N . TYR A 1 73 ? 5.717 4.606 2.364 1.00 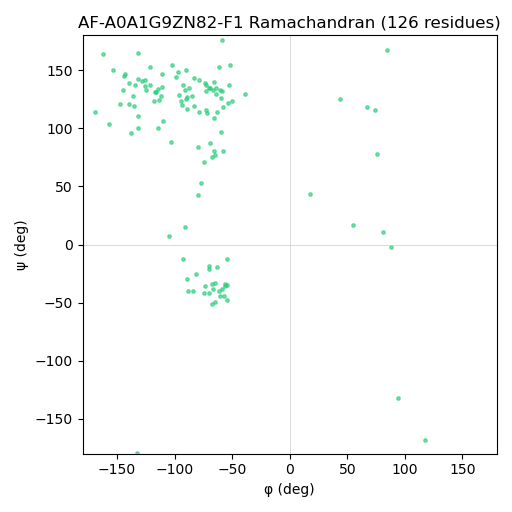91.12 73 TYR A N 1
ATOM 551 C CA . TYR A 1 73 ? 5.128 5.831 1.837 1.00 91.12 73 TYR A CA 1
ATOM 552 C C . TYR A 1 73 ? 3.598 5.740 1.797 1.00 91.12 73 TYR A C 1
ATOM 554 O O . TYR A 1 73 ? 2.955 6.601 2.392 1.00 91.12 73 TYR A O 1
ATOM 562 N N . LEU A 1 74 ? 3.029 4.667 1.237 1.00 90.75 74 LEU A N 1
ATOM 563 C CA . LEU A 1 74 ? 1.579 4.445 1.200 1.00 90.75 74 LEU A CA 1
ATOM 564 C C . LEU A 1 74 ? 0.942 4.443 2.590 1.00 90.75 74 LEU A C 1
ATOM 566 O O . LEU A 1 74 ? -0.073 5.097 2.790 1.00 90.75 74 LEU A O 1
ATOM 570 N N . ARG A 1 75 ? 1.556 3.776 3.577 1.00 91.12 75 ARG A N 1
ATOM 571 C CA . ARG A 1 75 ? 1.060 3.793 4.968 1.00 91.12 75 ARG A CA 1
ATOM 572 C C . ARG A 1 75 ? 0.938 5.206 5.532 1.00 91.12 75 ARG A C 1
ATOM 574 O O . ARG A 1 75 ? 0.057 5.464 6.334 1.00 91.12 75 ARG A O 1
ATOM 581 N N . ARG A 1 76 ? 1.835 6.114 5.137 1.00 89.56 76 ARG A N 1
ATOM 582 C CA . ARG A 1 76 ? 1.841 7.505 5.614 1.00 89.56 76 ARG A CA 1
ATOM 583 C C . ARG A 1 76 ? 0.882 8.389 4.833 1.00 89.56 76 ARG A C 1
ATOM 585 O O . ARG A 1 76 ? 0.274 9.272 5.421 1.00 89.56 76 ARG A O 1
ATOM 592 N N . THR A 1 77 ? 0.791 8.212 3.517 1.00 90.50 77 THR A N 1
ATOM 593 C CA . THR A 1 77 ? -0.060 9.055 2.665 1.00 90.50 77 THR A CA 1
ATOM 594 C C . THR A 1 77 ? -1.516 8.636 2.674 1.00 90.50 77 THR A C 1
ATOM 596 O O . THR A 1 77 ? -2.381 9.472 2.429 1.00 90.50 77 THR A O 1
ATOM 599 N N . ARG A 1 78 ? -1.784 7.362 2.963 1.00 88.75 78 ARG A N 1
ATOM 600 C CA . ARG A 1 78 ? -3.126 6.788 3.034 1.00 88.75 78 ARG A CA 1
ATOM 601 C C . ARG A 1 78 ? -3.596 6.553 4.462 1.00 88.75 78 ARG A C 1
ATOM 603 O O . ARG A 1 78 ? -4.653 5.965 4.617 1.00 88.75 78 ARG A O 1
ATOM 610 N N . ASP A 1 79 ? -2.843 7.006 5.468 1.00 88.38 79 ASP A N 1
ATOM 611 C CA . ASP A 1 79 ? -3.258 6.954 6.874 1.00 88.38 79 ASP A CA 1
ATOM 612 C C . ASP A 1 79 ? -4.666 7.546 7.033 1.00 88.38 79 ASP A C 1
ATOM 614 O O . ASP A 1 79 ? -4.931 8.676 6.609 1.00 88.38 79 ASP A O 1
ATOM 618 N N . GLY A 1 80 ? -5.576 6.755 7.600 1.00 87.69 80 GLY A N 1
ATOM 619 C CA . GLY A 1 80 ? -6.980 7.120 7.744 1.00 87.69 80 GLY A CA 1
ATOM 620 C C . GLY A 1 80 ? -7.955 6.204 6.995 1.00 87.69 80 GLY A C 1
ATOM 621 O O . GLY A 1 80 ? -7.608 5.091 6.596 1.00 87.69 80 GLY A O 1
ATOM 622 N N . PRO A 1 81 ? -9.229 6.620 6.883 1.00 89.31 81 PRO A N 1
ATOM 623 C CA . PRO A 1 81 ? -10.286 5.770 6.357 1.00 89.31 81 PRO A CA 1
ATOM 624 C C . PRO A 1 81 ? -10.115 5.509 4.858 1.00 89.31 81 PRO A C 1
ATOM 626 O O . PRO A 1 81 ? -9.913 6.435 4.075 1.00 89.31 81 PRO A O 1
ATOM 629 N N . VAL A 1 82 ? -10.276 4.249 4.463 1.00 90.75 82 VAL A N 1
ATOM 630 C CA . VAL A 1 82 ? -10.284 3.790 3.070 1.00 90.75 82 VAL A CA 1
ATOM 631 C C . VAL A 1 82 ? -11.605 3.101 2.762 1.00 90.75 82 VAL A C 1
ATOM 633 O O . VAL A 1 82 ? -12.258 2.564 3.651 1.00 90.75 82 VAL A O 1
ATOM 636 N N . THR A 1 83 ? -12.027 3.115 1.502 1.00 91.50 83 THR A N 1
ATOM 637 C CA . THR A 1 83 ? -13.250 2.431 1.065 1.00 91.50 83 THR A CA 1
ATOM 638 C C . THR A 1 83 ? -12.913 1.500 -0.088 1.00 91.50 83 THR A C 1
ATOM 640 O O . THR A 1 83 ? -12.095 1.836 -0.937 1.00 91.50 83 THR A O 1
ATOM 643 N N . VAL A 1 84 ? -13.535 0.322 -0.130 1.00 93.50 84 VAL A N 1
ATOM 644 C CA . VAL A 1 84 ? -13.419 -0.564 -1.294 1.00 93.50 84 VAL A CA 1
ATOM 645 C C . VAL A 1 84 ? -13.955 0.154 -2.534 1.00 93.50 84 VAL A C 1
ATOM 647 O O . VAL A 1 84 ? -15.031 0.748 -2.503 1.00 93.50 84 VAL A O 1
ATOM 650 N N . GLY A 1 85 ? -13.190 0.097 -3.618 1.00 94.00 85 GLY A N 1
ATOM 651 C CA . GLY A 1 85 ? -13.428 0.829 -4.854 1.00 94.00 85 GLY A CA 1
ATOM 652 C C . GLY A 1 85 ? -12.817 2.229 -4.886 1.00 94.00 85 GLY A C 1
ATOM 653 O O . GLY A 1 85 ? -12.933 2.880 -5.918 1.00 94.00 85 GLY A O 1
ATOM 654 N N . ASP A 1 86 ? -12.172 2.698 -3.811 1.00 92.38 86 ASP A N 1
ATOM 655 C CA . ASP A 1 86 ? -11.434 3.964 -3.838 1.00 92.38 86 ASP A CA 1
ATOM 656 C C . ASP A 1 86 ? -10.259 3.855 -4.813 1.00 92.38 86 ASP A C 1
ATOM 658 O O . ASP A 1 86 ? -9.492 2.889 -4.763 1.00 92.38 86 ASP A O 1
ATOM 662 N N . GLU A 1 87 ? -10.156 4.828 -5.714 1.00 92.69 87 GLU A N 1
ATOM 663 C CA . GLU A 1 87 ? -9.133 4.893 -6.752 1.00 92.69 87 GLU A CA 1
ATOM 664 C C . GLU A 1 87 ? -8.263 6.122 -6.538 1.00 92.69 87 GLU A C 1
ATOM 666 O O . GLU A 1 87 ? -8.762 7.236 -6.368 1.00 92.69 87 GLU A O 1
ATOM 671 N N . PHE A 1 88 ? -6.950 5.928 -6.581 1.00 90.31 88 PHE A N 1
ATOM 672 C CA . PHE A 1 88 ? -5.992 7.010 -6.437 1.00 90.31 88 PHE A CA 1
ATOM 673 C C . PHE A 1 88 ? -4.825 6.857 -7.408 1.00 90.31 88 PHE A C 1
ATOM 675 O O . PHE A 1 88 ? -4.303 5.767 -7.646 1.00 90.31 88 PHE A O 1
ATOM 682 N N . GLU A 1 89 ? -4.428 7.993 -7.975 1.00 90.44 89 GLU A N 1
ATOM 683 C CA . GLU A 1 89 ? -3.259 8.114 -8.837 1.00 90.44 89 GLU A CA 1
ATOM 684 C C . GLU A 1 89 ? -2.014 8.324 -7.980 1.00 90.44 89 GLU A C 1
ATOM 686 O O . GLU A 1 89 ? -1.957 9.213 -7.128 1.00 90.44 89 GLU A O 1
ATOM 691 N N . GLU A 1 90 ? -1.008 7.496 -8.218 1.00 89.19 90 GLU A N 1
ATOM 692 C CA . GLU A 1 90 ? 0.262 7.500 -7.513 1.00 89.19 90 GLU A CA 1
ATOM 693 C C . GLU A 1 90 ? 1.414 7.466 -8.505 1.00 89.19 90 GLU A C 1
ATOM 695 O O . GLU A 1 90 ? 1.252 7.145 -9.677 1.00 89.19 90 GLU A O 1
ATOM 700 N N . PHE A 1 91 ? 2.614 7.773 -8.030 1.00 88.19 91 PHE A N 1
ATOM 701 C CA . PHE A 1 91 ? 3.812 7.724 -8.851 1.00 88.19 91 PHE A CA 1
ATOM 702 C C . PHE A 1 91 ? 4.855 6.825 -8.202 1.00 88.19 91 PHE A C 1
ATOM 704 O O . PHE A 1 91 ? 5.174 6.944 -7.018 1.00 88.19 91 PHE A O 1
ATOM 711 N N . VAL A 1 92 ? 5.435 5.937 -9.003 1.00 83.75 92 VAL A N 1
ATOM 712 C CA . VAL A 1 92 ? 6.529 5.063 -8.581 1.00 83.75 92 VAL A CA 1
ATOM 713 C C . VAL A 1 92 ? 7.823 5.464 -9.273 1.00 83.75 92 VAL A C 1
ATOM 715 O O . VAL A 1 92 ? 7.830 5.909 -10.422 1.00 83.75 92 VAL A O 1
ATOM 718 N N . ASN A 1 93 ? 8.950 5.305 -8.579 1.00 81.88 93 ASN A N 1
ATOM 719 C CA . ASN A 1 93 ? 10.264 5.473 -9.189 1.00 81.88 93 ASN A CA 1
ATOM 720 C C . ASN A 1 93 ? 10.729 4.129 -9.763 1.00 81.88 93 ASN A C 1
ATOM 722 O O . ASN A 1 93 ? 10.959 3.183 -9.014 1.00 81.88 93 ASN A O 1
ATOM 726 N N . CYS A 1 94 ? 10.899 4.050 -11.082 1.00 76.75 94 CYS A N 1
ATOM 727 C CA . CYS A 1 94 ? 11.317 2.826 -11.774 1.00 76.75 94 CYS A CA 1
ATOM 728 C C . CYS A 1 94 ? 12.848 2.703 -11.926 1.00 76.75 94 CYS A C 1
ATOM 730 O O . CYS A 1 94 ? 13.326 1.904 -12.733 1.00 76.75 94 CYS A O 1
ATOM 732 N N . GLY A 1 95 ? 13.628 3.494 -11.182 1.00 69.94 95 GLY A N 1
ATOM 733 C CA . GLY A 1 95 ? 15.080 3.579 -11.321 1.00 69.94 95 GLY A CA 1
ATOM 734 C C . GLY A 1 95 ? 15.528 4.555 -12.416 1.00 69.94 95 GLY A C 1
ATOM 735 O O . GLY A 1 95 ? 14.735 5.064 -13.204 1.00 69.94 95 GLY A O 1
ATOM 736 N N . CYS A 1 96 ? 16.827 4.879 -12.426 1.00 72.12 96 CYS A N 1
ATOM 737 C CA . CYS A 1 96 ? 17.457 5.864 -13.329 1.00 72.12 96 CYS A CA 1
ATOM 738 C C . CYS A 1 96 ? 16.824 7.279 -13.311 1.00 72.12 96 CYS A C 1
ATOM 740 O O . CYS A 1 96 ? 17.066 8.087 -14.203 1.00 72.12 96 CYS A O 1
ATOM 742 N N . GLY A 1 97 ? 16.033 7.602 -12.281 1.00 76.75 97 GLY A N 1
ATOM 743 C CA . GLY A 1 97 ? 15.358 8.897 -12.157 1.00 76.75 97 GLY A CA 1
ATOM 744 C C . GLY A 1 97 ? 14.062 9.018 -12.961 1.00 76.75 97 GLY A C 1
ATOM 745 O O . GLY A 1 97 ? 13.532 10.118 -13.070 1.00 76.75 97 GLY A O 1
ATOM 746 N N . THR A 1 98 ? 13.535 7.920 -13.511 1.00 79.69 98 THR A N 1
ATOM 747 C CA . THR A 1 98 ? 12.235 7.924 -14.190 1.00 79.69 98 THR A CA 1
ATOM 748 C C . THR A 1 98 ? 11.114 7.640 -13.195 1.00 79.69 98 THR A C 1
ATOM 750 O O . THR A 1 98 ? 11.144 6.635 -12.480 1.00 79.69 98 THR A O 1
ATOM 753 N N . THR A 1 99 ? 10.118 8.521 -13.163 1.00 85.00 99 THR A N 1
ATOM 754 C CA . THR A 1 99 ? 8.847 8.299 -12.471 1.00 85.00 99 THR A CA 1
ATOM 755 C C . THR A 1 99 ? 7.798 7.815 -13.457 1.00 85.00 99 THR A C 1
ATOM 757 O O . THR A 1 99 ? 7.835 8.178 -14.635 1.00 85.00 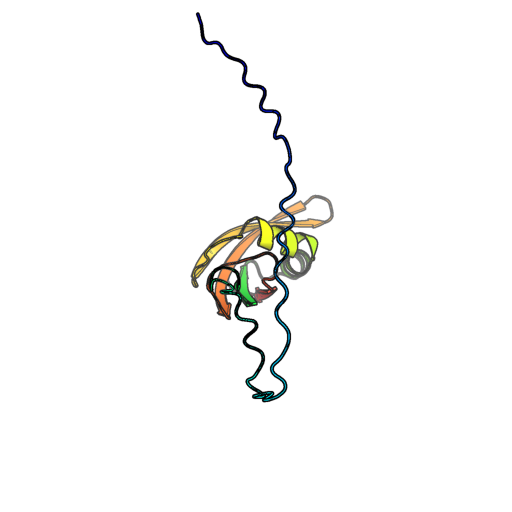99 THR A O 1
ATOM 760 N N . ARG A 1 100 ? 6.871 6.994 -12.979 1.00 84.81 100 ARG A N 1
ATOM 761 C CA . ARG A 1 100 ? 5.726 6.528 -13.756 1.00 84.81 100 ARG A CA 1
ATOM 762 C C . ARG A 1 100 ? 4.470 6.633 -12.913 1.00 84.81 100 ARG A C 1
ATOM 764 O O . ARG A 1 100 ? 4.509 6.261 -11.741 1.00 84.81 100 ARG A O 1
ATOM 771 N N . ASP A 1 101 ? 3.399 7.103 -13.530 1.00 90.56 101 ASP A N 1
ATOM 772 C CA . ASP A 1 101 ? 2.069 7.120 -12.939 1.00 90.56 101 ASP A CA 1
ATOM 773 C C . ASP A 1 101 ? 1.490 5.701 -12.882 1.00 90.56 101 ASP A C 1
ATOM 775 O O . ASP A 1 101 ? 1.650 4.895 -13.805 1.00 90.56 101 ASP A O 1
ATOM 779 N N . VAL A 1 102 ? 0.865 5.393 -11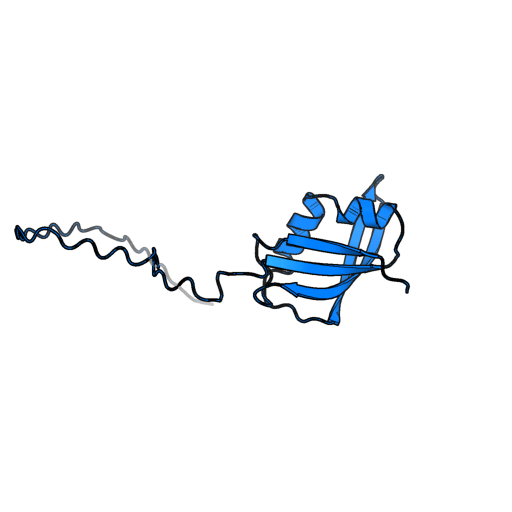.755 1.00 91.19 102 VAL A N 1
ATOM 780 C CA . VAL A 1 102 ? 0.255 4.112 -11.421 1.00 91.19 102 VAL A CA 1
ATOM 781 C C . VAL A 1 102 ? -1.093 4.408 -10.793 1.00 91.19 102 VAL A C 1
ATOM 783 O O . VAL A 1 102 ? -1.190 5.178 -9.840 1.00 91.19 102 VAL A O 1
ATOM 786 N N . SER A 1 103 ? -2.133 3.777 -11.310 1.00 93.00 103 SER A N 1
ATOM 787 C CA . SER A 1 103 ? -3.460 3.824 -10.715 1.00 93.00 103 SER A CA 1
ATOM 788 C C . SER A 1 103 ? -3.589 2.677 -9.729 1.00 93.00 103 SER A C 1
ATOM 790 O O . SER A 1 103 ? -3.364 1.523 -10.097 1.00 93.00 103 SER A O 1
ATOM 792 N N . LEU A 1 104 ? -3.941 2.994 -8.486 1.00 93.94 104 LEU A N 1
ATOM 793 C CA . LEU A 1 104 ? -4.225 2.017 -7.444 1.00 93.94 104 LEU A CA 1
ATOM 794 C C . LEU A 1 104 ? -5.713 2.057 -7.109 1.00 93.94 104 LEU A C 1
ATOM 796 O O . LEU A 1 104 ? -6.278 3.138 -6.949 1.00 93.94 104 LEU A O 1
ATOM 800 N N . ARG A 1 105 ? -6.341 0.886 -6.982 1.00 95.25 105 ARG A N 1
ATOM 801 C CA . ARG A 1 105 ? -7.723 0.759 -6.507 1.00 95.25 105 ARG A CA 1
ATOM 802 C C . ARG A 1 105 ? -7.803 -0.197 -5.338 1.00 95.25 105 ARG A C 1
ATOM 804 O O . ARG A 1 105 ? -7.216 -1.272 -5.382 1.00 95.25 105 ARG A O 1
ATOM 811 N N . VAL A 1 106 ? -8.565 0.163 -4.315 1.00 95.56 106 VAL A N 1
ATOM 812 C CA . VAL A 1 106 ? -8.869 -0.745 -3.207 1.00 95.56 106 VAL A CA 1
ATOM 813 C C . VAL A 1 106 ? -9.831 -1.828 -3.687 1.00 95.56 106 VAL A C 1
ATOM 815 O O . VAL A 1 106 ? -10.988 -1.537 -3.976 1.00 95.56 106 VAL A O 1
ATOM 818 N N . GLU A 1 107 ? -9.382 -3.078 -3.747 1.00 95.50 107 GLU A N 1
ATOM 819 C CA . GLU A 1 107 ? -10.255 -4.218 -4.060 1.00 95.50 107 GLU A CA 1
ATOM 820 C C . GLU A 1 107 ? -10.902 -4.787 -2.802 1.00 95.50 107 GLU A C 1
ATOM 822 O O . GLU A 1 107 ? -12.074 -5.154 -2.819 1.00 95.50 107 GLU A O 1
ATOM 827 N N . ASP A 1 108 ? -10.137 -4.866 -1.714 1.00 93.88 108 ASP A N 1
ATOM 828 C CA . ASP A 1 108 ? -10.576 -5.514 -0.485 1.00 93.88 108 ASP A CA 1
ATOM 829 C C . ASP A 1 108 ? -9.865 -4.929 0.737 1.00 93.88 108 ASP A C 1
ATOM 831 O O . ASP A 1 108 ? -8.723 -4.457 0.658 1.00 93.88 108 ASP A O 1
ATOM 835 N N . VAL A 1 109 ? -10.551 -4.960 1.879 1.00 93.44 109 VAL A N 1
ATOM 836 C CA . VAL A 1 109 ? -9.997 -4.541 3.165 1.00 93.44 109 VAL A CA 1
ATOM 837 C C . VAL A 1 109 ? -10.376 -5.557 4.232 1.00 93.44 109 VAL A C 1
ATOM 839 O O . VAL A 1 109 ? -11.551 -5.754 4.538 1.00 93.44 109 VAL A O 1
ATOM 842 N N . VAL A 1 110 ? -9.358 -6.160 4.838 1.00 90.06 110 VAL A N 1
ATOM 843 C CA . VAL A 1 110 ? -9.486 -7.095 5.954 1.00 90.06 110 VAL A CA 1
ATOM 844 C C . VAL A 1 110 ? -9.272 -6.346 7.265 1.00 90.06 110 VAL A C 1
ATOM 846 O O . VAL A 1 110 ? -8.259 -5.667 7.451 1.00 90.06 110 VAL A O 1
ATOM 849 N N . GLY A 1 111 ? -10.216 -6.510 8.190 1.00 85.94 111 GLY A N 1
ATOM 850 C CA . GLY A 1 111 ? -10.214 -5.835 9.484 1.00 85.94 111 GLY A CA 1
ATOM 851 C C . GLY A 1 111 ? -11.038 -4.553 9.433 1.00 85.94 111 GLY A C 1
ATOM 852 O O . GLY A 1 111 ? -12.183 -4.560 8.975 1.00 85.94 111 GLY A O 1
ATOM 853 N N . THR A 1 112 ? -10.483 -3.451 9.932 1.00 84.06 112 THR A N 1
ATOM 854 C CA . THR A 1 112 ? -11.148 -2.146 9.865 1.00 84.06 112 THR A CA 1
ATOM 855 C C . THR A 1 112 ? -10.773 -1.417 8.582 1.00 84.06 112 THR A C 1
ATOM 857 O O . THR A 1 112 ? -9.684 -1.580 8.046 1.00 84.06 112 THR A O 1
ATOM 860 N N . ALA A 1 113 ? -11.672 -0.579 8.075 1.00 88.25 113 ALA A N 1
ATOM 861 C CA . ALA A 1 113 ? -11.442 0.199 6.862 1.00 88.25 113 ALA A CA 1
ATOM 862 C C . ALA A 1 113 ? -10.578 1.451 7.126 1.00 88.25 113 ALA A C 1
ATOM 864 O O . ALA A 1 113 ? -10.901 2.541 6.663 1.00 88.25 113 ALA A O 1
ATOM 865 N N . VAL A 1 114 ? -9.520 1.321 7.934 1.00 89.62 114 VAL A N 1
ATOM 866 C CA . VAL A 1 114 ? -8.640 2.420 8.357 1.00 89.62 114 VAL A CA 1
ATOM 867 C C . VAL A 1 114 ? -7.191 2.000 8.172 1.00 89.62 114 VAL A C 1
ATOM 869 O O . VAL A 1 114 ? -6.698 1.147 8.895 1.00 89.62 114 VAL A O 1
ATOM 872 N N . VAL A 1 115 ? -6.483 2.595 7.222 1.00 88.81 115 VAL A N 1
ATOM 873 C CA . VAL A 1 115 ? -5.050 2.342 7.044 1.00 88.81 115 VAL A CA 1
ATOM 874 C C . VAL A 1 115 ? -4.274 2.961 8.199 1.00 88.81 115 VAL A C 1
ATOM 876 O O . VAL A 1 115 ? -4.493 4.118 8.556 1.00 88.81 115 VAL A O 1
ATOM 879 N N . THR A 1 116 ? -3.336 2.191 8.744 1.00 89.50 116 THR A N 1
ATOM 880 C CA . THR A 1 116 ? -2.399 2.623 9.783 1.00 89.50 116 THR A CA 1
ATOM 881 C C . THR A 1 116 ? -0.972 2.194 9.431 1.00 89.50 116 THR A C 1
ATOM 883 O O . THR A 1 116 ? -0.703 1.545 8.415 1.00 89.50 116 THR A O 1
ATOM 886 N N . SER A 1 117 ? -0.016 2.519 10.305 1.00 86.50 117 SER A N 1
ATOM 887 C CA . SER A 1 117 ? 1.385 2.102 10.145 1.00 86.50 117 SER A CA 1
ATOM 888 C C . SER A 1 117 ? 1.602 0.582 10.183 1.00 86.50 117 SER A C 1
ATOM 890 O O . SER A 1 117 ? 2.631 0.113 9.698 1.00 86.50 117 SER A O 1
ATOM 892 N N . GLU A 1 118 ? 0.660 -0.190 10.728 1.00 87.12 118 GLU A N 1
ATOM 893 C CA . GLU A 1 118 ? 0.744 -1.656 10.801 1.00 87.12 118 GLU A CA 1
ATOM 894 C C . GLU A 1 118 ? 0.079 -2.345 9.603 1.00 87.12 118 GLU A C 1
ATOM 896 O O . GLU A 1 118 ? 0.313 -3.531 9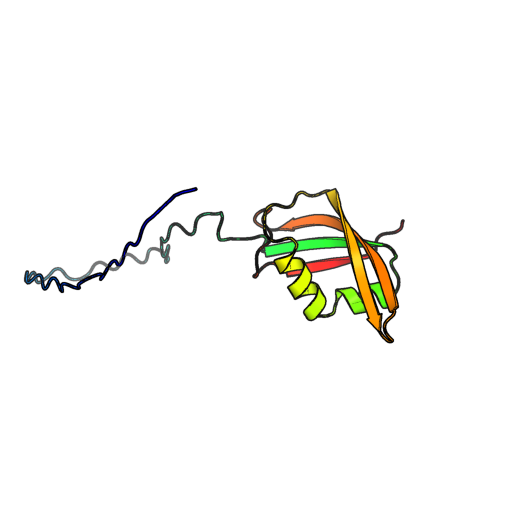.361 1.00 87.12 118 GLU A O 1
ATOM 901 N N . THR A 1 119 ? -0.689 -1.602 8.800 1.00 90.12 119 THR A N 1
ATOM 902 C CA . THR A 1 119 ? -1.413 -2.152 7.655 1.00 90.12 119 THR A CA 1
ATOM 903 C C . THR A 1 119 ? -0.473 -2.803 6.645 1.00 90.12 119 THR A C 1
ATOM 905 O O . THR A 1 119 ? 0.551 -2.243 6.225 1.00 90.12 119 THR A O 1
ATOM 908 N N . ARG A 1 120 ? -0.834 -4.015 6.217 1.00 92.06 120 ARG A N 1
ATOM 909 C CA . ARG A 1 120 ? -0.147 -4.731 5.143 1.00 92.06 120 ARG A CA 1
ATOM 910 C C . ARG A 1 120 ? -0.842 -4.482 3.809 1.00 92.06 120 ARG A C 1
ATOM 912 O O . ARG A 1 120 ? -2.011 -4.808 3.652 1.00 92.06 120 ARG A O 1
ATOM 919 N N . PHE A 1 121 ? -0.102 -3.976 2.830 1.00 93.38 121 PHE A N 1
ATOM 920 C CA . PHE A 1 121 ? -0.591 -3.850 1.459 1.00 93.38 121 PHE A CA 1
ATOM 921 C C . PHE A 1 121 ? -0.251 -5.096 0.645 1.00 93.38 121 PHE A C 1
ATOM 923 O O . PHE A 1 121 ? 0.887 -5.571 0.684 1.00 93.38 121 PHE A O 1
ATOM 930 N N . ILE A 1 122 ? -1.239 -5.606 -0.083 1.00 94.94 122 ILE A N 1
ATOM 931 C CA . ILE A 1 122 ? -1.091 -6.666 -1.082 1.00 94.94 122 ILE A CA 1
ATOM 932 C C . ILE A 1 122 ? -1.420 -6.053 -2.437 1.00 94.94 122 ILE A C 1
ATOM 934 O O . ILE A 1 122 ? -2.408 -5.335 -2.550 1.00 94.94 122 ILE A O 1
ATOM 938 N N . PHE A 1 123 ? -0.587 -6.315 -3.442 1.00 94.38 123 PHE A N 1
ATOM 939 C CA . PHE A 1 123 ? -0.744 -5.743 -4.775 1.00 94.38 123 PHE A CA 1
ATOM 940 C C . PHE A 1 123 ? -1.123 -6.819 -5.781 1.00 94.38 123 PHE A C 1
ATOM 942 O O . PHE A 1 123 ? -0.415 -7.820 -5.908 1.00 94.38 123 PHE A O 1
ATOM 949 N N . GLU A 1 124 ? -2.193 -6.580 -6.527 1.00 94.62 124 GLU A N 1
ATOM 950 C CA . GLU A 1 124 ? -2.668 -7.467 -7.586 1.00 94.62 124 GLU A CA 1
ATOM 951 C C . GLU A 1 124 ? -2.701 -6.719 -8.928 1.00 94.62 124 GLU A C 1
ATOM 953 O O . GLU A 1 124 ? -3.091 -5.554 -8.975 1.00 94.62 124 GLU A O 1
ATOM 958 N N . PRO A 1 125 ? -2.254 -7.329 -10.035 1.00 94.56 125 PRO A N 1
ATOM 959 C CA . PRO A 1 125 ? -2.310 -6.672 -11.336 1.00 94.56 125 PRO A CA 1
ATOM 960 C C . PRO A 1 125 ? -3.764 -6.447 -11.772 1.00 94.56 125 PRO A C 1
ATOM 962 O O . PRO A 1 125 ? -4.608 -7.329 -11.614 1.00 94.56 125 PRO A O 1
ATOM 965 N N . ARG A 1 126 ? -4.039 -5.281 -12.363 1.00 91.31 126 ARG A N 1
ATOM 966 C CA . ARG A 1 126 ? -5.316 -4.936 -12.995 1.00 91.31 126 ARG A CA 1
ATOM 967 C C . ARG A 1 126 ? -5.117 -4.717 -14.493 1.00 91.31 126 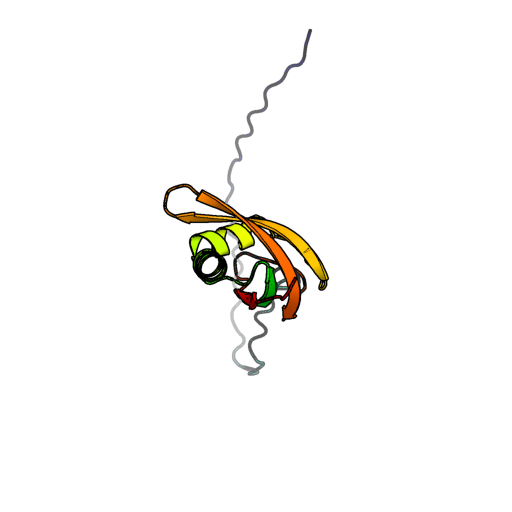ARG A C 1
ATOM 969 O O . ARG A 1 126 ? -4.223 -3.967 -14.884 1.00 91.31 12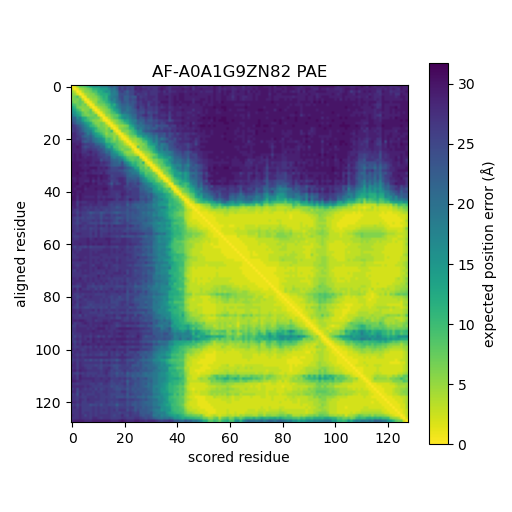6 ARG A O 1
ATOM 976 N N . ASP A 1 127 ? -5.963 -5.346 -15.305 1.00 78.75 127 ASP A N 1
ATOM 977 C CA . ASP A 1 127 ? -6.135 -4.968 -16.712 1.00 78.75 127 ASP A CA 1
ATOM 978 C C . ASP A 1 127 ? -6.910 -3.642 -16.790 1.00 78.75 127 ASP A C 1
ATOM 980 O O . ASP A 1 127 ? -7.923 -3.479 -16.104 1.00 78.75 127 ASP A O 1
ATOM 984 N N . ASP A 1 128 ? -6.401 -2.707 -17.592 1.00 60.56 128 ASP A N 1
ATOM 985 C CA . ASP A 1 128 ? -6.964 -1.362 -17.804 1.00 60.56 128 ASP A CA 1
ATOM 986 C C . ASP A 1 128 ? -8.061 -1.359 -18.886 1.00 60.56 128 ASP A C 1
ATOM 988 O O . ASP A 1 128 ? -7.869 -2.027 -19.934 1.00 60.56 128 ASP A O 1
#

Mean predicted aligned error: 15.28 Å

Organism: NCBI:txid660521

Foldseek 3Di:
DDDDDDDDDDDDDDDDDDDDDDDDDDDDPPPDPPPPDDCPPLLVWAFQEWEKEKPPPDPLVVVQCPDPVNVQVCLVVQAFAADQQDKDWDWTDSDPRDIDIMIIGTHDTHRHRGRHSNYHYDYDYDDD

Sequence (128 aa):
MRYRQQLSVETSTPEFISSDGQRLVDGTHTTEPLAASWPMTASEQGAETVVLSYAPADDRTATALDAESYRAYLRRTRDGPVTVGDEFEEFVNCGCGTTRDVSLRVEDVVGTAVVTSETRFIFEPRDD

Nearest PDB structures (foldseek):
  8u0x-assembly1_A  TM=5.092E-01  e=2.003E+00  Saccharomyces cerevisiae
  8c0w-assembly1_E  TM=4.844E-01  e=5.690E+00  Saccharomyces cerevisiae
  1wy7-assembly3_C  TM=3.354E-01  e=5.331E+00  Pyrococcus horikoshii OT3

Radius of gyration: 25.19 Å; Cα contacts (8 Å, |Δi|>4): 182; chains: 1; bounding box: 31×66×72 Å

Secondary structure (DSSP, 8-state):
-----------------------------------------TTTS-EEEEEEEEES--HHHHHHHHSHHHHHHHHHHS-EE--TT-EEEEEEE-STT-EEEEEEEEEEEEE-SEE-TTPEEEEEE---

InterPro domains:
  IPR058274 Domain of unknown function DUF7968 [PF25922] (43-127)